Protein AF-A0A1J0AAZ4-F1 (afdb_monomer)

Foldseek 3Di:
DDVVVVVVVVVVVVVVVVVVVVVVVVVVVVVVVVVVVVVVVVVVPVVVVVVVVVVVVVVCVVCVQVCQQVLCVVVVQNQRHQFPQADQDDDPNATQGGPVGGNHDPDPHDPNGDHPPD

Solvent-accessible surface area (backbone atoms only — not comparable to full-atom values): 6699 Å² total; per-residue (Å²): 134,62,71,68,60,54,54,53,50,51,53,52,52,51,52,51,52,54,49,49,54,52,51,52,53,49,48,58,50,49,57,50,50,52,54,53,49,54,52,53,52,61,68,44,47,61,61,51,52,53,50,50,53,52,51,50,55,50,50,52,64,68,43,45,65,55,49,27,36,49,48,24,59,77,68,75,35,67,44,36,48,44,17,66,54,49,62,70,45,73,55,95,94,39,66,36,36,21,82,90,34,46,81,50,75,92,48,86,59,42,91,87,62,47,61,82,82,126

Secondary structure (DSSP, 8-state):
--HHHHHHHHHHHHHHHHHHHHHHHHHHHHHHHHHHHHHHHHHHHHHHHHHHHHHHHHHHHHHHHHHHHHHHHHTT-GGGTT-TTEEEEEETTEEEEESS-TT---SSS-TT---S--

pLDDT: mean 92.96, std 5.58, range [58.06, 98.06]

Radius of gyration: 35.06 Å; Cα contacts (8 Å, |Δi|>4): 88; chains: 1; bounding box: 77×20×90 Å

Organism: NCBI:txid1188229

Mean predicted aligned error: 9.03 Å

Structure (mmCIF, N/CA/C/O backbone):
data_AF-A0A1J0AAZ4-F1
#
_entry.id   AF-A0A1J0AAZ4-F1
#
loop_
_atom_site.group_PDB
_atom_site.id
_atom_site.type_symbol
_atom_site.label_atom_id
_atom_site.label_alt_id
_atom_site.label_comp_id
_atom_site.label_asym_id
_atom_site.label_entity_id
_atom_site.label_seq_id
_atom_site.pdbx_PDB_ins_code
_atom_site.Cartn_x
_atom_site.Cartn_y
_atom_site.Cartn_z
_atom_site.occupancy
_atom_site.B_iso_or_equiv
_atom_site.auth_seq_id
_atom_site.auth_comp_id
_atom_site.auth_asym_id
_atom_site.auth_atom_id
_atom_site.pdbx_PDB_model_num
ATOM 1 N N . MET A 1 1 ? -53.946 -3.825 51.465 1.00 66.62 1 MET A N 1
ATOM 2 C CA . MET A 1 1 ? -52.875 -4.417 50.632 1.00 66.62 1 MET A CA 1
ATOM 3 C C . MET A 1 1 ? -52.125 -5.415 51.500 1.00 66.62 1 MET A C 1
ATOM 5 O O . MET A 1 1 ? -51.734 -5.022 52.592 1.00 66.62 1 MET A O 1
ATOM 9 N N . ASN A 1 2 ? -52.050 -6.691 51.107 1.00 87.44 2 ASN A N 1
ATOM 10 C CA . ASN A 1 2 ? -51.458 -7.742 51.948 1.00 87.44 2 ASN A CA 1
ATOM 11 C C . ASN A 1 2 ? -49.917 -7.651 51.951 1.00 87.44 2 ASN A C 1
ATOM 13 O O . ASN A 1 2 ? -49.325 -7.057 51.049 1.00 87.44 2 ASN A O 1
ATOM 17 N N . ASP A 1 3 ? -49.271 -8.194 52.982 1.00 91.69 3 ASP A N 1
ATOM 18 C CA . ASP A 1 3 ? -47.814 -8.071 53.150 1.00 91.69 3 ASP A CA 1
ATOM 19 C C . ASP A 1 3 ? -47.018 -8.838 52.088 1.00 91.69 3 ASP A C 1
ATOM 21 O O . ASP A 1 3 ? -45.929 -8.411 51.709 1.00 91.69 3 ASP A O 1
ATOM 25 N N . TRP A 1 4 ? -47.609 -9.894 51.521 1.00 92.06 4 TRP A N 1
ATOM 26 C CA . TRP A 1 4 ? -47.037 -10.634 50.398 1.00 92.06 4 TRP A CA 1
ATOM 27 C C . TRP A 1 4 ? -46.797 -9.739 49.170 1.00 92.06 4 TRP A C 1
ATOM 29 O O . TRP A 1 4 ? -45.710 -9.757 48.597 1.00 92.06 4 TRP A O 1
ATOM 39 N N . TRP A 1 5 ? -47.757 -8.875 48.815 1.00 90.88 5 TRP A N 1
ATOM 40 C CA . TRP A 1 5 ? -47.596 -7.930 47.703 1.00 90.88 5 TRP A CA 1
ATOM 41 C C . TRP A 1 5 ? -46.473 -6.911 47.935 1.00 90.88 5 TRP A C 1
ATOM 43 O O . TRP A 1 5 ? -45.793 -6.531 46.985 1.00 90.88 5 TRP A O 1
ATOM 53 N N . LYS A 1 6 ? -46.253 -6.471 49.182 1.00 90.75 6 LYS A N 1
ATOM 54 C CA . LYS A 1 6 ? -45.174 -5.522 49.511 1.00 90.75 6 LYS A CA 1
ATOM 55 C C . LYS A 1 6 ? -43.797 -6.169 49.381 1.00 90.75 6 LYS A C 1
ATOM 57 O O . LYS A 1 6 ? -42.896 -5.551 48.826 1.00 90.75 6 LYS A O 1
ATOM 62 N N . GLN A 1 7 ? -43.650 -7.403 49.866 1.00 92.44 7 GLN A N 1
ATOM 63 C CA . GLN A 1 7 ? -42.399 -8.159 49.760 1.00 92.44 7 GLN A CA 1
ATOM 64 C C . GLN A 1 7 ? -42.047 -8.460 48.302 1.00 92.44 7 GLN A C 1
ATOM 66 O O . GLN A 1 7 ? -40.913 -8.242 47.887 1.00 92.44 7 GLN A O 1
ATOM 71 N N . PHE A 1 8 ? -43.031 -8.900 47.513 1.00 92.19 8 PHE A N 1
ATOM 72 C CA . PHE A 1 8 ? -42.831 -9.168 46.091 1.00 92.19 8 PHE A CA 1
ATOM 73 C C . PHE A 1 8 ? -42.424 -7.906 45.320 1.00 92.19 8 PHE A C 1
ATOM 75 O O . PHE A 1 8 ? -41.457 -7.934 44.567 1.00 92.19 8 PHE A O 1
ATOM 82 N N . ASN A 1 9 ? -43.114 -6.781 45.545 1.00 92.88 9 ASN A N 1
ATOM 83 C CA . ASN A 1 9 ? -42.773 -5.509 44.904 1.00 92.88 9 ASN A CA 1
ATOM 84 C C . ASN A 1 9 ? -41.355 -5.044 45.289 1.00 92.88 9 ASN A C 1
ATOM 86 O O . ASN A 1 9 ? -40.577 -4.688 44.411 1.00 92.88 9 ASN A O 1
ATOM 90 N N . GLY A 1 10 ? -40.983 -5.150 46.571 1.00 94.06 10 GLY A N 1
ATOM 91 C CA . GLY A 1 10 ? -39.633 -4.818 47.037 1.00 94.06 10 GLY A CA 1
ATOM 92 C C . GLY A 1 10 ? -38.536 -5.604 46.314 1.00 94.06 10 GLY A C 1
ATOM 93 O O . GLY A 1 10 ? -37.600 -4.999 45.800 1.00 94.06 10 GLY A O 1
ATOM 94 N N . LEU A 1 11 ? -38.698 -6.926 46.194 1.00 94.38 11 LEU A N 1
ATOM 95 C CA . LEU A 1 11 ? -37.752 -7.793 45.478 1.00 94.38 11 LEU A CA 1
ATOM 96 C C . LEU A 1 11 ? -37.631 -7.440 43.990 1.00 94.38 11 LEU A C 1
ATOM 98 O O . LEU A 1 11 ? -36.530 -7.427 43.439 1.00 94.38 11 LEU A O 1
ATOM 102 N N . VAL A 1 12 ? -38.756 -7.151 43.329 1.00 95.25 12 VAL A N 1
ATOM 103 C CA . VAL A 1 12 ? -38.763 -6.766 41.910 1.00 95.25 12 VAL A CA 1
ATOM 104 C C . VAL A 1 12 ? -38.034 -5.438 41.708 1.00 95.25 12 VAL A C 1
ATOM 106 O O . VAL A 1 12 ? -37.204 -5.336 40.810 1.00 95.25 12 VAL A O 1
ATOM 109 N N . VAL A 1 13 ? -38.303 -4.440 42.553 1.00 96.12 13 VAL A N 1
ATOM 110 C CA . VAL A 1 13 ? -37.643 -3.128 42.478 1.00 96.12 13 VAL A CA 1
ATOM 111 C C . VAL A 1 13 ? -36.140 -3.255 42.712 1.00 96.12 13 VAL A C 1
ATOM 113 O O . VAL A 1 13 ? -35.366 -2.712 41.932 1.00 96.12 13 VAL A O 1
ATOM 116 N N . GLU A 1 14 ? -35.719 -4.007 43.730 1.00 96.50 14 GLU A N 1
ATOM 117 C CA . GLU A 1 14 ? -34.300 -4.244 44.017 1.00 96.50 14 GLU A CA 1
ATOM 118 C C . GLU A 1 14 ? -33.586 -4.908 42.834 1.00 96.50 14 GLU A C 1
ATOM 120 O O . GLU A 1 14 ? -32.520 -4.460 42.417 1.00 96.50 14 GLU A O 1
ATOM 125 N N . THR A 1 15 ? -34.214 -5.921 42.233 1.00 96.19 15 THR A N 1
ATOM 126 C CA . THR A 1 15 ? -33.654 -6.621 41.069 1.00 96.19 15 THR A CA 1
ATOM 127 C C . THR A 1 15 ? -33.511 -5.691 39.861 1.00 96.19 15 THR A C 1
ATOM 129 O O . THR A 1 15 ? -32.501 -5.744 39.164 1.00 96.19 15 THR A O 1
ATOM 132 N N . ILE A 1 16 ? -34.499 -4.823 39.611 1.00 97.12 16 ILE A N 1
ATOM 133 C CA . ILE A 1 16 ? -34.455 -3.854 38.505 1.00 97.12 16 ILE A CA 1
ATOM 134 C C . ILE A 1 16 ? -33.339 -2.828 38.719 1.00 97.12 16 ILE A C 1
ATOM 136 O O . ILE A 1 16 ? -32.609 -2.538 37.778 1.00 97.12 16 ILE A O 1
ATOM 140 N N . LEU A 1 17 ? -33.186 -2.302 39.938 1.00 96.25 17 LEU A N 1
ATOM 141 C CA . LEU A 1 17 ? -32.132 -1.334 40.254 1.00 96.25 17 LEU A CA 1
ATOM 142 C C . LEU A 1 17 ? -30.736 -1.954 40.122 1.00 96.25 17 LEU A C 1
ATOM 144 O O . LEU A 1 17 ? -29.850 -1.337 39.540 1.00 96.25 17 LEU A O 1
ATOM 148 N N . ALA A 1 18 ? -30.558 -3.188 40.600 1.00 96.25 18 ALA A N 1
ATOM 149 C CA . ALA A 1 18 ? -29.299 -3.914 40.447 1.00 96.25 18 ALA A CA 1
ATOM 150 C C . ALA A 1 18 ? -28.960 -4.174 38.968 1.00 96.25 18 ALA A C 1
ATOM 152 O O . ALA A 1 18 ? -27.806 -4.061 38.556 1.00 96.25 18 ALA A O 1
ATOM 153 N N . TRP A 1 19 ? -29.968 -4.501 38.154 1.00 96.00 19 TRP A N 1
ATOM 154 C CA . TRP A 1 19 ? -29.788 -4.681 36.716 1.00 96.00 19 TRP A CA 1
ATOM 155 C C . TRP A 1 19 ? -29.448 -3.367 36.001 1.00 96.00 19 TRP A C 1
ATOM 157 O O . TRP A 1 19 ? -28.564 -3.361 35.148 1.00 96.00 19 TRP A O 1
ATOM 167 N N . ASP A 1 20 ? -30.099 -2.259 36.366 1.00 97.31 20 ASP A N 1
ATOM 168 C CA . ASP A 1 20 ? -29.801 -0.927 35.830 1.00 97.31 20 ASP A CA 1
ATOM 169 C C . ASP A 1 20 ? -28.348 -0.521 36.123 1.00 97.31 20 ASP A C 1
ATOM 171 O O . ASP A 1 20 ? -27.604 -0.202 35.195 1.00 97.31 20 ASP A O 1
ATOM 175 N N . GLU A 1 21 ? -27.898 -0.650 37.375 1.00 96.62 21 GLU A N 1
ATOM 176 C CA . GLU A 1 21 ? -26.512 -0.365 37.772 1.00 96.62 21 GLU A CA 1
ATOM 177 C C . GLU A 1 21 ? -25.507 -1.202 36.967 1.00 96.62 21 GLU A C 1
ATOM 179 O O . GLU A 1 21 ? -24.535 -0.675 36.418 1.00 96.62 21 GLU A O 1
ATOM 184 N N . GLN A 1 22 ? -25.764 -2.506 36.834 1.00 97.38 22 GLN A N 1
ATOM 185 C CA . GLN A 1 22 ? -24.902 -3.389 36.055 1.00 97.38 22 GLN A CA 1
ATOM 186 C C . GLN A 1 22 ? -24.893 -3.021 34.567 1.00 97.38 22 GLN A C 1
ATOM 188 O O . GLN A 1 22 ? -23.834 -3.040 33.936 1.00 97.38 22 GLN A O 1
ATOM 193 N N . SER A 1 23 ? -26.050 -2.663 34.007 1.00 96.81 23 SER A N 1
ATOM 194 C CA . SER A 1 23 ? -26.155 -2.246 32.610 1.00 96.81 23 SER A CA 1
ATOM 195 C C . SER A 1 23 ? -25.344 -0.976 32.341 1.00 96.81 23 SER A C 1
ATOM 197 O O . SER A 1 23 ? -24.589 -0.928 31.372 1.00 96.81 23 SER A O 1
ATOM 199 N N . GLN A 1 24 ? -25.402 0.004 33.248 1.00 97.00 24 GLN A N 1
ATOM 200 C CA . GLN A 1 24 ? -24.647 1.251 33.143 1.00 97.00 24 GLN A CA 1
ATOM 201 C C . GLN A 1 24 ? -23.141 1.008 33.266 1.00 97.00 24 GLN A C 1
ATOM 203 O O . GLN A 1 24 ? -22.359 1.599 32.519 1.00 97.00 24 GLN A O 1
ATOM 208 N N . ALA A 1 25 ? -22.725 0.106 34.159 1.00 96.94 25 ALA A N 1
ATOM 209 C CA . ALA A 1 25 ? -21.327 -0.289 34.292 1.00 96.94 25 ALA A CA 1
ATOM 210 C C . ALA A 1 25 ? -20.786 -0.933 33.004 1.00 96.94 25 ALA A C 1
ATOM 212 O O . ALA A 1 25 ? -19.677 -0.614 32.573 1.00 96.94 25 ALA A O 1
ATOM 213 N N . TRP A 1 26 ? -21.570 -1.801 32.356 1.00 97.75 26 TRP A N 1
ATOM 214 C CA . TRP A 1 26 ? -21.195 -2.385 31.066 1.00 97.75 26 TRP A CA 1
ATOM 215 C C . TRP A 1 26 ? -21.142 -1.351 29.950 1.00 97.75 26 TRP A C 1
ATOM 217 O O . TRP A 1 26 ? -20.182 -1.363 29.187 1.00 97.75 26 TRP A O 1
ATOM 227 N N . SER A 1 27 ? -22.107 -0.432 29.872 1.00 97.19 27 SER A N 1
ATOM 228 C CA . SER A 1 27 ? -22.066 0.659 28.892 1.00 97.19 27 SER A CA 1
ATOM 229 C C . SER A 1 27 ? -20.780 1.478 29.019 1.00 97.19 27 SER A C 1
ATOM 231 O O . SER A 1 27 ? -20.058 1.624 28.042 1.00 97.19 27 SER A O 1
ATOM 233 N N . GLN A 1 28 ? -20.413 1.895 30.236 1.00 97.50 28 GLN A N 1
ATOM 234 C CA . GLN A 1 28 ? -19.165 2.634 30.472 1.00 97.50 28 GLN A CA 1
ATOM 235 C C . GLN A 1 28 ? -17.908 1.826 30.121 1.00 97.50 28 GLN A C 1
ATOM 237 O O . GLN A 1 28 ? -16.879 2.392 29.748 1.00 97.50 28 GLN A O 1
ATOM 242 N N . GLN A 1 29 ? -17.954 0.504 30.293 1.00 98.06 29 GLN A N 1
ATOM 243 C CA . GLN A 1 29 ? -16.856 -0.375 29.907 1.00 98.06 29 GLN A CA 1
ATOM 244 C C . GLN A 1 29 ? -16.739 -0.493 28.385 1.00 98.06 29 GLN A C 1
ATOM 246 O O . GLN A 1 29 ? -15.626 -0.429 27.869 1.00 98.06 29 GLN A O 1
ATOM 251 N N . PHE A 1 30 ? -17.862 -0.625 27.677 1.00 97.62 30 PHE A N 1
ATOM 252 C CA . PHE A 1 30 ? -17.876 -0.658 26.218 1.00 97.62 30 PHE A CA 1
ATOM 253 C C . PHE A 1 30 ? -17.393 0.657 25.617 1.00 97.62 30 PHE A C 1
ATOM 255 O O . PHE A 1 30 ? -16.521 0.612 24.761 1.00 97.62 30 PHE A O 1
ATOM 262 N N . ASP A 1 31 ? -17.857 1.802 26.124 1.00 97.75 31 ASP A N 1
ATOM 263 C CA . ASP A 1 31 ? -17.409 3.122 25.653 1.00 97.75 31 ASP A CA 1
ATOM 264 C C . ASP A 1 31 ? -15.888 3.290 25.799 1.00 97.75 31 ASP A C 1
ATOM 266 O O . ASP A 1 31 ? -15.216 3.879 24.954 1.00 97.75 31 ASP A O 1
ATOM 270 N N . ARG A 1 32 ? -15.318 2.741 26.878 1.00 97.06 32 ARG A N 1
ATOM 271 C CA . ARG A 1 32 ? -13.870 2.754 27.095 1.00 97.06 32 ARG A CA 1
ATOM 272 C C . ARG A 1 32 ? -13.134 1.871 26.097 1.00 97.06 32 ARG A C 1
ATOM 274 O O . ARG A 1 32 ? -12.127 2.303 25.550 1.00 97.06 32 ARG A O 1
ATOM 281 N N . TRP A 1 33 ? -13.609 0.646 25.886 1.00 98.06 33 TRP A N 1
ATOM 282 C CA . TRP A 1 33 ? -12.999 -0.260 24.916 1.00 98.06 33 TRP A CA 1
ATOM 283 C C . TRP A 1 33 ? -13.096 0.271 23.492 1.00 98.06 33 TRP A C 1
ATOM 285 O O . TRP A 1 33 ? -12.145 0.106 22.741 1.00 98.06 33 TRP A O 1
ATOM 295 N N . ASP A 1 34 ? -14.198 0.929 23.140 1.00 97.81 34 ASP A N 1
ATOM 296 C CA . ASP A 1 34 ? -14.369 1.586 21.845 1.00 97.81 34 ASP A CA 1
ATOM 297 C C . ASP A 1 34 ? -13.285 2.654 21.638 1.00 97.81 34 ASP A C 1
ATOM 299 O O . ASP A 1 34 ? -12.522 2.592 20.678 1.00 97.81 34 ASP A O 1
ATOM 303 N N . ALA A 1 35 ? -13.095 3.537 22.625 1.00 97.00 35 ALA A N 1
ATOM 304 C CA . ALA A 1 35 ? -12.045 4.552 22.584 1.00 97.00 35 ALA A CA 1
ATOM 305 C C . ALA A 1 35 ? -10.617 3.962 22.538 1.00 97.00 35 ALA A C 1
ATOM 307 O O . ALA A 1 35 ? -9.755 4.481 21.828 1.00 97.00 35 ALA A O 1
ATOM 308 N N . GLU A 1 36 ? -10.350 2.885 23.286 1.00 97.88 36 GLU A N 1
ATOM 309 C CA . GLU A 1 36 ? -9.054 2.187 23.273 1.00 97.88 36 GLU A CA 1
ATOM 310 C C . GLU A 1 36 ? -8.776 1.513 21.918 1.00 97.88 36 GLU A C 1
ATOM 312 O O . GLU A 1 36 ? -7.647 1.556 21.416 1.00 97.88 36 GLU A O 1
ATOM 317 N N . LEU A 1 37 ? -9.798 0.897 21.314 1.00 96.81 37 LEU A N 1
ATOM 318 C CA . LEU A 1 37 ? -9.705 0.275 19.995 1.00 96.81 37 LEU A CA 1
ATOM 319 C C . LEU A 1 37 ? -9.469 1.325 18.912 1.00 96.81 37 LEU A C 1
ATOM 321 O O . LEU A 1 37 ? -8.547 1.153 18.116 1.00 96.81 37 LEU A O 1
ATOM 325 N N . ASP A 1 38 ? -10.227 2.420 18.919 1.00 97.19 38 ASP A N 1
ATOM 326 C CA . ASP A 1 38 ? -10.053 3.529 17.977 1.00 97.19 38 ASP A CA 1
ATOM 327 C C . ASP A 1 38 ? -8.642 4.113 18.054 1.00 97.19 38 ASP A C 1
ATOM 329 O O . ASP A 1 38 ? -7.978 4.286 17.029 1.00 97.19 38 ASP A O 1
ATOM 333 N N . GLN A 1 39 ? -8.136 4.353 19.267 1.00 96.62 39 GLN A N 1
ATOM 334 C CA . GLN A 1 39 ? -6.768 4.828 19.453 1.00 96.62 39 GLN A CA 1
ATOM 335 C C . GLN A 1 39 ? -5.746 3.830 18.889 1.00 96.62 39 GLN A C 1
ATOM 337 O O . GLN A 1 39 ? -4.838 4.223 18.157 1.00 96.62 39 GLN A O 1
ATOM 342 N N . THR A 1 40 ? -5.902 2.540 19.193 1.00 96.00 40 THR A N 1
ATOM 343 C CA . THR A 1 40 ? -4.988 1.493 18.712 1.00 96.00 40 THR A CA 1
ATOM 344 C C . THR A 1 40 ? -4.990 1.406 17.184 1.00 96.00 40 THR A C 1
ATOM 346 O O . THR A 1 40 ? -3.939 1.243 16.567 1.00 96.00 40 THR A O 1
ATOM 349 N N . LEU A 1 41 ? -6.160 1.524 16.552 1.00 95.75 41 LEU A N 1
ATOM 350 C CA . LEU A 1 41 ? -6.285 1.503 15.096 1.00 95.75 41 LEU A CA 1
ATOM 351 C C . LEU A 1 41 ? -5.603 2.714 1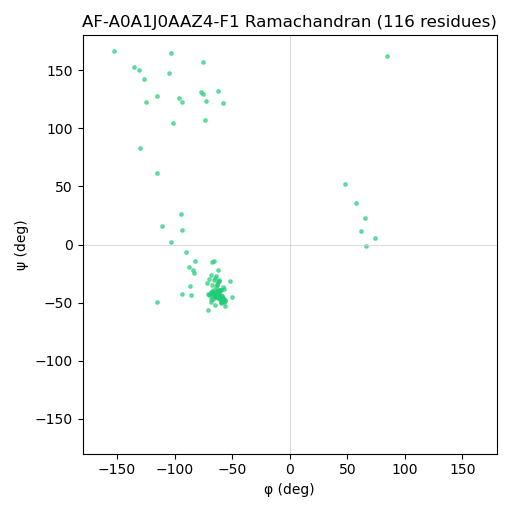4.450 1.00 95.75 41 LEU A C 1
ATOM 353 O O . LEU A 1 41 ? -4.873 2.539 13.475 1.00 95.75 41 LEU A O 1
ATOM 357 N N . LEU A 1 42 ? -5.774 3.911 15.019 1.00 95.19 42 LEU A N 1
ATOM 358 C CA . LEU A 1 42 ? -5.103 5.130 14.551 1.00 95.19 42 LEU A CA 1
ATOM 359 C C . LEU A 1 42 ? -3.577 5.030 14.671 1.00 95.19 42 LEU A C 1
ATOM 361 O O . LEU A 1 42 ? -2.851 5.440 13.767 1.00 95.19 42 LEU A O 1
ATOM 365 N N . GLU A 1 43 ? -3.074 4.449 15.761 1.00 95.88 43 GLU A N 1
ATOM 366 C CA . GLU A 1 43 ? -1.636 4.228 15.955 1.00 95.88 43 GLU A CA 1
ATOM 367 C C . GLU A 1 43 ? -1.044 3.246 14.929 1.00 95.88 43 GLU A C 1
ATOM 369 O O . GLU A 1 43 ? 0.130 3.358 14.568 1.00 95.88 43 GLU A O 1
ATOM 374 N N . LEU A 1 44 ? -1.848 2.304 14.426 1.00 96.12 44 LEU A N 1
ATOM 375 C CA . LEU A 1 44 ? -1.430 1.317 13.427 1.00 96.12 44 LEU A CA 1
ATOM 376 C C . LEU A 1 44 ? -1.571 1.796 11.977 1.00 96.12 44 LEU A C 1
ATOM 378 O O . LEU A 1 44 ? -0.923 1.223 11.099 1.00 96.12 44 LEU A O 1
ATOM 382 N N . GLU A 1 45 ? -2.373 2.828 11.711 1.00 95.81 45 GLU A N 1
ATOM 383 C CA . GLU A 1 45 ? -2.661 3.305 10.353 1.00 95.81 45 GLU A CA 1
ATOM 384 C C . GLU A 1 45 ? -1.383 3.672 9.586 1.00 95.81 45 GLU A C 1
ATOM 386 O O . GLU A 1 45 ? -1.130 3.145 8.499 1.00 95.81 45 GLU A O 1
ATOM 391 N N . VAL A 1 46 ? -0.542 4.530 10.171 1.00 95.31 46 VAL A N 1
ATOM 392 C CA . VAL A 1 46 ? 0.686 5.012 9.519 1.00 95.31 46 VAL A CA 1
ATOM 393 C C . VAL A 1 46 ? 1.698 3.878 9.290 1.00 95.31 46 VAL A C 1
ATOM 395 O O . VAL A 1 46 ? 2.107 3.694 8.142 1.00 95.31 46 VAL A O 1
ATOM 398 N N . PRO A 1 47 ? 2.071 3.058 10.297 1.00 95.88 47 PRO A N 1
ATOM 399 C CA . PRO A 1 47 ? 3.002 1.946 10.088 1.00 95.88 47 PRO A CA 1
ATOM 400 C C . PRO A 1 47 ? 2.549 0.948 9.016 1.00 95.88 47 PRO A C 1
ATOM 402 O O . PRO A 1 47 ? 3.369 0.439 8.244 1.00 95.88 47 PRO A O 1
ATOM 405 N N . LEU A 1 48 ? 1.247 0.650 8.955 1.00 96.00 48 LEU A N 1
ATOM 406 C CA . LEU A 1 48 ? 0.701 -0.258 7.948 1.00 96.00 48 LEU A CA 1
ATOM 407 C C . LEU A 1 48 ? 0.757 0.360 6.550 1.00 96.00 48 LEU A C 1
ATOM 409 O O . LEU A 1 48 ? 1.153 -0.328 5.607 1.00 96.00 48 LEU A O 1
ATOM 413 N N . ALA A 1 49 ? 0.422 1.644 6.416 1.00 95.69 49 ALA A N 1
ATOM 414 C CA . ALA A 1 49 ? 0.521 2.361 5.149 1.00 95.69 49 ALA A CA 1
ATOM 415 C C . ALA A 1 49 ? 1.970 2.424 4.636 1.00 95.69 49 ALA A C 1
ATOM 417 O O . ALA A 1 49 ? 2.225 2.145 3.464 1.00 9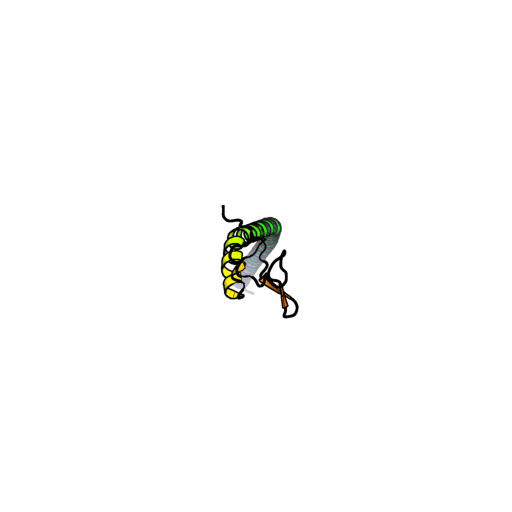5.69 49 ALA A O 1
ATOM 418 N N . GLU A 1 50 ? 2.934 2.717 5.511 1.00 96.06 50 GLU A N 1
ATOM 419 C CA . GLU A 1 50 ? 4.361 2.729 5.165 1.00 96.06 50 GLU A CA 1
ATOM 420 C C . GLU A 1 50 ? 4.856 1.348 4.724 1.00 96.06 50 GLU A C 1
ATOM 422 O O . GLU A 1 50 ? 5.547 1.217 3.711 1.00 96.06 50 GLU A O 1
ATOM 427 N N . THR A 1 51 ? 4.459 0.300 5.451 1.00 96.19 51 THR A N 1
ATOM 428 C CA . THR A 1 51 ? 4.807 -1.082 5.101 1.00 96.19 51 THR A CA 1
ATOM 429 C C . THR A 1 51 ? 4.223 -1.464 3.742 1.00 96.19 51 THR A C 1
ATOM 431 O O . THR A 1 51 ? 4.922 -2.052 2.917 1.00 96.19 51 THR A O 1
ATOM 434 N N . ALA A 1 52 ? 2.964 -1.106 3.479 1.00 96.12 52 ALA A N 1
ATOM 435 C CA . ALA A 1 52 ? 2.314 -1.360 2.198 1.00 96.12 52 ALA A CA 1
ATOM 436 C C . ALA A 1 52 ? 3.040 -0.653 1.042 1.00 96.12 52 ALA A C 1
ATOM 438 O O . ALA A 1 52 ? 3.345 -1.296 0.038 1.00 96.12 52 ALA A O 1
ATOM 439 N N . ALA A 1 53 ? 3.397 0.625 1.211 1.00 96.12 53 ALA A N 1
ATOM 440 C CA . ALA A 1 53 ? 4.139 1.389 0.210 1.00 96.12 53 ALA A CA 1
ATOM 441 C C . ALA A 1 53 ? 5.523 0.779 -0.081 1.00 96.12 53 ALA A C 1
ATOM 443 O O . ALA A 1 53 ? 5.944 0.686 -1.236 1.00 96.12 53 ALA A O 1
ATOM 444 N N . TRP A 1 54 ? 6.227 0.313 0.955 1.00 96.38 54 TRP A N 1
ATOM 445 C CA . TRP A 1 54 ? 7.503 -0.383 0.786 1.00 96.38 54 TRP A CA 1
ATOM 446 C C . TRP A 1 54 ? 7.355 -1.707 0.017 1.00 96.38 54 TRP A C 1
ATOM 448 O O . TRP A 1 54 ? 8.149 -1.986 -0.890 1.00 96.38 54 TRP A O 1
ATOM 458 N N . VAL A 1 55 ? 6.340 -2.515 0.350 1.00 96.88 55 VAL A N 1
ATOM 459 C CA . VAL A 1 55 ? 6.055 -3.774 -0.359 1.00 96.88 55 VAL A CA 1
ATOM 460 C C . VAL A 1 55 ? 5.749 -3.499 -1.828 1.00 96.88 55 VAL A C 1
ATOM 462 O O . VAL A 1 55 ? 6.321 -4.156 -2.696 1.00 96.88 55 VAL A O 1
ATOM 465 N N . GLU A 1 56 ? 4.896 -2.518 -2.118 1.00 95.25 56 GLU A N 1
ATOM 466 C CA . GLU A 1 56 ? 4.535 -2.138 -3.484 1.00 95.25 56 GLU A CA 1
ATOM 467 C C . GLU A 1 56 ? 5.765 -1.717 -4.297 1.00 95.25 56 GLU A C 1
ATOM 469 O O . GLU A 1 56 ? 6.011 -2.269 -5.371 1.00 95.25 56 GLU A O 1
ATOM 474 N N . GLY A 1 57 ? 6.600 -0.820 -3.759 1.00 93.69 57 GLY A N 1
ATOM 475 C CA . GLY A 1 57 ? 7.830 -0.392 -4.429 1.00 93.69 57 GLY A CA 1
ATOM 476 C C . GLY A 1 57 ? 8.799 -1.550 -4.692 1.00 93.69 57 GLY A C 1
ATOM 477 O O . GLY A 1 57 ? 9.398 -1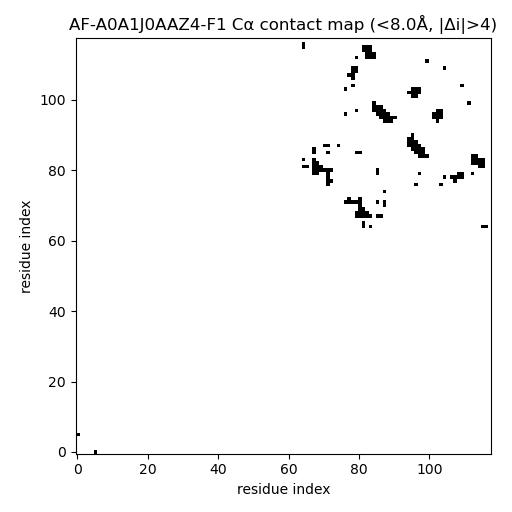.637 -5.766 1.00 93.69 57 GLY A O 1
ATOM 478 N N . THR A 1 58 ? 8.910 -2.484 -3.745 1.00 93.56 58 THR A N 1
ATOM 479 C CA . THR A 1 58 ? 9.756 -3.677 -3.887 1.00 93.56 58 THR A CA 1
ATOM 480 C C . THR A 1 58 ? 9.215 -4.625 -4.957 1.00 93.56 58 THR A C 1
ATOM 482 O O . THR A 1 58 ? 9.979 -5.115 -5.787 1.00 93.56 58 THR A O 1
ATOM 485 N N . LEU A 1 59 ? 7.902 -4.869 -4.980 1.00 93.81 59 LEU A N 1
ATOM 486 C CA . LEU A 1 59 ? 7.265 -5.698 -6.004 1.00 93.81 59 LEU A CA 1
ATOM 487 C C . LEU A 1 59 ? 7.440 -5.096 -7.400 1.00 93.81 59 LEU A C 1
ATOM 489 O O . LEU A 1 59 ? 7.801 -5.825 -8.320 1.00 93.81 59 LEU A O 1
ATOM 493 N N . ILE A 1 60 ? 7.245 -3.783 -7.556 1.00 89.19 60 ILE A N 1
ATOM 494 C CA . ILE A 1 60 ? 7.467 -3.087 -8.832 1.00 89.19 60 ILE A CA 1
ATOM 495 C C . ILE A 1 60 ? 8.908 -3.294 -9.306 1.00 89.19 60 ILE A C 1
ATOM 497 O O . ILE A 1 60 ? 9.117 -3.724 -10.440 1.00 89.19 60 ILE A O 1
ATOM 501 N N . ALA A 1 61 ? 9.896 -3.066 -8.438 1.00 87.06 61 ALA A N 1
ATOM 502 C CA . ALA A 1 61 ? 11.306 -3.245 -8.783 1.00 87.06 61 ALA A CA 1
ATOM 503 C C . ALA A 1 61 ? 11.644 -4.694 -9.183 1.00 87.06 61 ALA A C 1
ATOM 505 O O . ALA A 1 61 ? 12.395 -4.913 -10.131 1.00 87.06 61 ALA A O 1
ATOM 506 N N . LEU A 1 62 ? 11.071 -5.690 -8.498 1.00 88.25 62 LEU A N 1
ATOM 507 C CA . LEU A 1 62 ? 11.292 -7.106 -8.812 1.00 88.25 62 LEU A CA 1
ATOM 508 C C . LEU A 1 62 ? 10.605 -7.548 -10.109 1.00 88.25 62 LEU A C 1
ATOM 510 O O . LEU A 1 62 ? 11.117 -8.423 -10.806 1.00 88.25 62 LEU A O 1
ATOM 514 N N . MET A 1 63 ? 9.448 -6.970 -10.436 1.00 89.62 63 MET A N 1
ATOM 515 C CA . MET A 1 63 ? 8.706 -7.307 -11.652 1.00 89.62 63 MET A CA 1
ATOM 516 C C . MET A 1 63 ? 9.216 -6.563 -12.886 1.00 89.62 63 MET A C 1
ATOM 518 O O . MET A 1 63 ? 9.058 -7.071 -13.993 1.00 89.62 63 MET A O 1
ATOM 522 N N . GLN A 1 64 ? 9.856 -5.402 -12.721 1.00 86.75 64 GLN A N 1
ATOM 523 C CA . GLN A 1 64 ? 10.291 -4.555 -13.833 1.00 86.75 64 GLN A CA 1
ATOM 524 C C . GLN A 1 64 ? 11.084 -5.312 -14.921 1.00 86.75 64 GLN A C 1
ATOM 526 O O . GLN A 1 64 ? 10.743 -5.153 -16.095 1.00 86.75 64 GLN A O 1
ATOM 531 N N . PRO A 1 65 ? 12.064 -6.186 -14.603 1.00 87.62 65 PRO A N 1
ATOM 532 C CA . PRO A 1 65 ? 12.795 -6.925 -15.634 1.00 87.62 65 PRO A CA 1
ATOM 533 C C . PRO A 1 65 ? 11.900 -7.875 -16.445 1.00 87.62 65 PRO A C 1
ATOM 535 O O . PRO A 1 65 ? 12.101 -8.059 -17.648 1.00 87.62 65 PRO A O 1
ATOM 538 N N . LEU A 1 66 ? 10.884 -8.464 -15.803 1.00 88.44 66 LEU A N 1
ATOM 539 C CA . LEU A 1 66 ? 9.902 -9.322 -16.465 1.00 88.44 66 LEU A CA 1
ATOM 540 C C . LEU A 1 66 ? 9.023 -8.501 -17.412 1.00 88.44 66 LEU A C 1
ATOM 542 O O . LEU A 1 66 ? 8.895 -8.855 -18.583 1.00 88.44 66 LEU A O 1
ATOM 546 N N . THR A 1 67 ? 8.475 -7.385 -16.929 1.00 88.81 67 THR A N 1
ATOM 547 C CA . THR A 1 67 ? 7.647 -6.462 -17.717 1.00 88.81 67 THR A CA 1
ATOM 548 C C . THR A 1 67 ? 8.414 -5.935 -18.931 1.00 88.81 67 THR A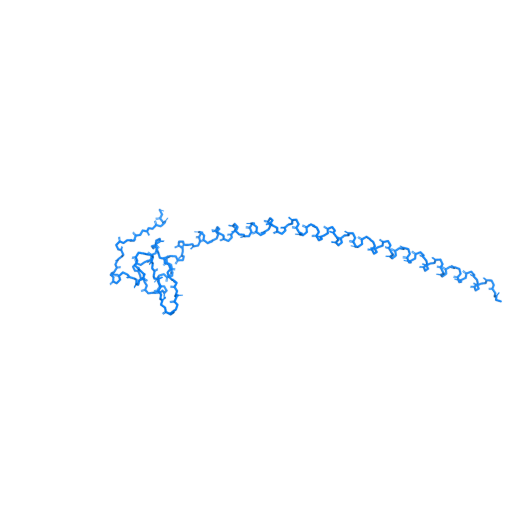 C 1
ATOM 550 O O . THR A 1 67 ? 7.936 -6.034 -20.054 1.00 88.81 67 THR A O 1
ATOM 553 N N . GLN A 1 68 ? 9.663 -5.498 -18.751 1.00 89.62 68 GLN A N 1
ATOM 554 C CA . GLN A 1 68 ? 10.526 -5.022 -19.842 1.00 89.62 68 GLN A CA 1
ATOM 555 C C . GLN A 1 68 ? 10.942 -6.115 -20.835 1.00 89.62 68 GLN A C 1
ATOM 557 O O . GLN A 1 68 ? 11.426 -5.811 -21.923 1.00 89.62 68 GLN A O 1
ATOM 562 N N . THR A 1 69 ? 10.764 -7.389 -20.491 1.00 90.50 69 THR A N 1
ATOM 563 C CA . THR A 1 69 ? 11.026 -8.509 -21.402 1.00 90.50 69 THR A CA 1
ATOM 564 C C . THR A 1 69 ? 9.764 -8.927 -22.154 1.00 90.50 69 THR A C 1
ATOM 566 O O . THR A 1 69 ? 9.822 -9.184 -23.355 1.00 90.50 69 THR A O 1
ATOM 569 N N . LEU A 1 70 ? 8.619 -8.990 -21.472 1.00 92.44 70 LEU A N 1
ATOM 570 C CA . LEU A 1 70 ? 7.375 -9.499 -22.050 1.00 92.44 70 LEU A CA 1
ATOM 571 C C . LEU A 1 70 ? 6.584 -8.431 -22.806 1.00 92.44 70 LEU A C 1
ATOM 573 O O . LEU A 1 70 ? 6.117 -8.695 -23.913 1.00 92.44 70 LEU A O 1
ATOM 577 N N . ASP A 1 71 ? 6.457 -7.228 -22.256 1.00 93.75 71 ASP A N 1
ATOM 578 C CA . ASP A 1 71 ? 5.622 -6.179 -22.843 1.00 93.75 71 ASP A CA 1
ATOM 579 C C . ASP A 1 71 ? 6.062 -5.766 -24.254 1.00 93.75 71 ASP A C 1
ATOM 581 O O . ASP A 1 71 ? 5.186 -5.605 -25.106 1.00 93.75 71 ASP A O 1
ATOM 585 N N . PRO A 1 72 ? 7.368 -5.656 -24.582 1.00 93.62 72 PRO A N 1
ATOM 586 C CA . PRO A 1 72 ? 7.774 -5.348 -25.950 1.00 93.62 72 PRO A CA 1
ATOM 587 C C . PRO A 1 72 ? 7.336 -6.417 -26.955 1.00 93.62 72 PRO A C 1
ATOM 589 O O . PRO A 1 72 ? 7.049 -6.086 -28.101 1.00 93.62 72 PRO A O 1
ATOM 592 N N . LEU A 1 73 ? 7.248 -7.691 -26.548 1.00 91.81 73 LEU A N 1
ATOM 593 C CA . LEU A 1 73 ? 6.735 -8.756 -27.416 1.00 91.81 73 LEU A CA 1
ATOM 594 C C . LEU A 1 73 ? 5.240 -8.574 -27.685 1.00 91.81 73 LEU A C 1
ATOM 596 O O . LEU A 1 73 ? 4.795 -8.760 -28.814 1.00 91.81 73 LEU A O 1
ATOM 600 N N . VAL A 1 74 ? 4.479 -8.192 -26.658 1.00 92.44 74 VAL A N 1
ATOM 601 C CA . VAL A 1 74 ? 3.035 -7.934 -26.764 1.00 92.44 74 VAL A CA 1
ATOM 602 C C . VAL A 1 74 ? 2.752 -6.692 -27.615 1.00 92.44 74 VAL A C 1
ATOM 604 O O . VAL A 1 74 ? 1.773 -6.673 -28.355 1.00 92.44 74 VAL A O 1
ATOM 607 N N . MET A 1 75 ? 3.620 -5.681 -27.543 1.00 91.06 75 MET A N 1
ATOM 608 C CA . MET A 1 75 ? 3.471 -4.392 -28.232 1.00 91.06 75 MET A CA 1
ATOM 609 C C . MET A 1 75 ? 4.176 -4.323 -29.599 1.00 91.06 75 MET A C 1
ATOM 611 O O . MET A 1 75 ? 4.334 -3.234 -30.151 1.00 91.06 75 MET A O 1
ATOM 615 N N . GLU A 1 76 ? 4.620 -5.460 -30.141 1.00 92.00 76 GLU A N 1
ATOM 616 C CA . GLU A 1 76 ? 5.308 -5.549 -31.441 1.00 92.00 76 GLU A CA 1
ATOM 617 C C . GLU A 1 76 ? 6.588 -4.686 -31.531 1.00 92.00 76 GLU A C 1
ATOM 619 O O . GLU A 1 76 ? 6.937 -4.150 -32.581 1.00 92.00 76 GLU A O 1
ATOM 624 N N . GLN A 1 77 ? 7.332 -4.579 -30.425 1.00 93.50 77 GLN A N 1
ATOM 625 C CA . GLN A 1 77 ? 8.618 -3.876 -30.313 1.00 93.50 77 GLN A CA 1
ATOM 626 C C . GLN A 1 77 ? 9.770 -4.855 -29.999 1.00 93.50 77 GLN A C 1
ATOM 628 O O . GLN A 1 77 ? 10.425 -4.734 -28.959 1.00 93.50 77 GLN A O 1
ATOM 633 N N . PRO A 1 78 ? 10.068 -5.842 -30.871 1.00 93.62 78 PRO A N 1
ATOM 634 C CA . PRO A 1 78 ? 11.024 -6.914 -30.569 1.00 93.62 78 PRO A CA 1
ATOM 635 C C . PRO A 1 78 ? 12.451 -6.411 -30.299 1.00 93.62 78 PRO A C 1
ATOM 637 O O . PRO A 1 78 ? 13.162 -6.993 -29.484 1.00 93.62 78 PRO A O 1
ATOM 640 N N . ALA A 1 79 ? 12.856 -5.295 -30.914 1.00 94.12 79 ALA A N 1
ATOM 641 C CA . ALA A 1 79 ? 14.163 -4.676 -30.683 1.00 94.12 79 ALA A CA 1
ATOM 642 C C . ALA A 1 79 ? 14.338 -4.122 -29.252 1.00 94.12 79 ALA A C 1
ATOM 644 O O . ALA A 1 79 ? 15.458 -3.812 -28.846 1.00 94.12 79 ALA A O 1
ATOM 645 N N . CYS A 1 80 ? 13.247 -3.988 -28.488 1.00 94.00 80 CYS A N 1
ATOM 646 C CA . CYS A 1 80 ? 13.247 -3.474 -27.120 1.00 94.00 80 CYS A CA 1
ATOM 647 C C . CYS A 1 80 ? 13.104 -4.566 -26.048 1.00 94.00 80 CYS A C 1
ATOM 649 O O . CYS A 1 80 ? 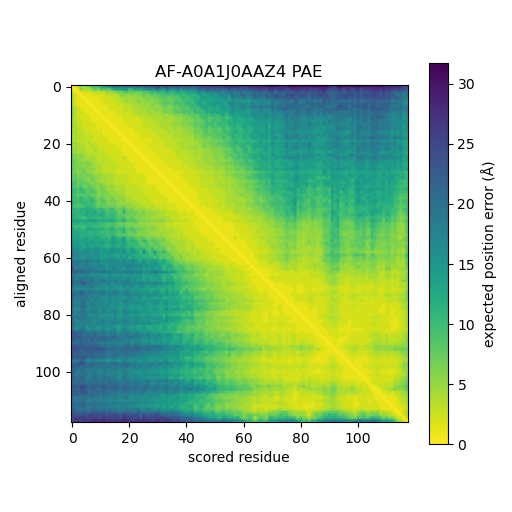13.072 -4.235 -24.865 1.00 94.00 80 CYS A O 1
ATOM 651 N N . VAL A 1 81 ? 13.035 -5.848 -26.423 1.00 93.56 81 VAL A N 1
ATOM 652 C CA . VAL A 1 81 ? 12.926 -6.965 -25.470 1.00 93.56 81 VAL A CA 1
ATOM 653 C C . VAL A 1 81 ? 14.110 -6.962 -24.506 1.00 93.56 81 VAL A C 1
ATOM 655 O O . VAL A 1 81 ? 15.267 -7.015 -24.925 1.00 93.56 81 VAL A O 1
ATOM 658 N N . GLY A 1 82 ? 13.815 -6.876 -23.208 1.00 92.44 82 GLY A N 1
ATOM 659 C CA . GLY A 1 82 ? 14.812 -6.861 -22.137 1.00 92.44 82 GLY A CA 1
ATOM 660 C C . GLY A 1 82 ? 15.578 -5.541 -22.003 1.00 92.44 82 GLY A C 1
ATOM 661 O O . GLY A 1 82 ? 16.504 -5.469 -21.199 1.00 92.44 82 GLY A O 1
ATOM 662 N N . CYS A 1 83 ? 15.210 -4.507 -22.769 1.00 93.38 83 CYS A N 1
ATOM 663 C CA . CYS A 1 83 ? 15.863 -3.206 -22.705 1.00 93.38 83 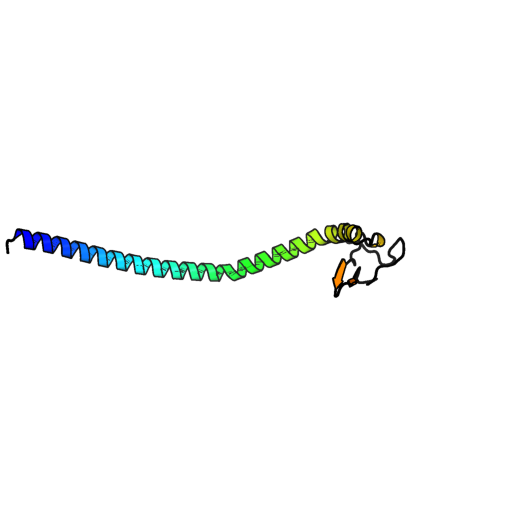CYS A CA 1
ATOM 664 C C . CYS A 1 83 ? 15.427 -2.438 -21.453 1.00 93.38 83 CYS A C 1
ATOM 666 O O . CYS A 1 83 ? 14.235 -2.212 -21.234 1.00 93.38 83 CYS A O 1
ATOM 668 N N . GLN A 1 84 ? 16.395 -1.937 -20.688 1.00 92.12 84 GLN A N 1
ATOM 669 C CA . GLN A 1 84 ? 16.148 -1.148 -19.488 1.00 92.12 84 GLN A CA 1
ATOM 670 C C . GLN A 1 84 ? 15.414 0.171 -19.735 1.00 92.12 84 GLN A C 1
ATOM 672 O O . GLN A 1 84 ? 14.807 0.724 -18.819 1.00 92.12 84 GLN A O 1
ATOM 677 N N . HIS A 1 85 ? 15.466 0.683 -20.965 1.00 93.19 85 HIS A N 1
ATOM 678 C CA . HIS A 1 85 ? 14.830 1.942 -21.338 1.00 93.19 85 HIS A CA 1
ATOM 679 C C . HIS A 1 85 ? 13.388 1.776 -21.828 1.00 93.19 85 HIS A C 1
ATOM 681 O O . HIS A 1 85 ? 12.733 2.788 -22.093 1.00 93.19 85 HIS A O 1
ATOM 687 N N . TYR A 1 86 ? 12.900 0.539 -21.988 1.00 93.69 86 TYR A N 1
ATOM 688 C CA . TYR A 1 86 ? 11.536 0.283 -22.446 1.00 93.69 86 TYR A CA 1
ATOM 689 C C . TYR A 1 86 ? 10.503 0.838 -21.455 1.00 93.69 86 TYR A C 1
ATOM 691 O O . TYR A 1 86 ? 10.608 0.617 -20.248 1.00 93.69 86 TYR A O 1
ATOM 699 N N . HIS A 1 87 ? 9.515 1.554 -21.997 1.00 92.81 87 HIS A N 1
ATOM 700 C CA . HIS A 1 87 ? 8.441 2.236 -21.269 1.00 92.81 87 HIS A CA 1
ATOM 701 C C . HIS A 1 87 ? 7.065 1.645 -21.595 1.00 92.81 87 HIS A C 1
ATOM 703 O O . HIS A 1 87 ? 6.311 1.311 -20.688 1.00 92.81 87 HIS A O 1
ATOM 709 N N . GLY A 1 88 ? 6.743 1.479 -22.883 1.00 91.38 88 GLY A N 1
ATOM 710 C CA . GLY A 1 88 ? 5.589 0.696 -23.337 1.00 91.38 88 GLY A CA 1
ATOM 711 C C . GLY A 1 88 ? 4.199 1.228 -22.970 1.00 91.38 88 GLY A C 1
ATOM 712 O O . GLY A 1 88 ? 3.256 0.441 -22.932 1.00 91.38 88 GLY A O 1
ATOM 713 N N . GLN A 1 89 ? 4.036 2.528 -22.697 1.00 92.00 89 GLN A N 1
ATOM 714 C CA . GLN A 1 89 ? 2.740 3.101 -22.300 1.00 92.00 89 GLN A CA 1
ATOM 715 C C . GLN A 1 89 ? 2.068 3.896 -23.420 1.00 92.00 89 GLN A C 1
ATOM 717 O O . GLN A 1 89 ? 2.730 4.559 -24.219 1.00 92.00 89 GLN A O 1
ATOM 722 N N . VAL A 1 90 ? 0.733 3.868 -23.446 1.00 92.25 90 VAL A N 1
ATOM 723 C CA . VAL A 1 90 ? -0.091 4.613 -24.406 1.00 92.25 90 VAL A CA 1
ATOM 724 C C . VAL A 1 90 ? -0.561 5.929 -23.792 1.00 92.25 90 VAL A C 1
ATOM 726 O O . VAL A 1 90 ? -1.195 5.944 -22.740 1.00 92.25 90 VAL A O 1
ATOM 729 N N . TYR A 1 91 ? -0.300 7.029 -24.491 1.00 92.62 91 TYR A N 1
ATOM 730 C CA . TYR A 1 91 ? -0.763 8.370 -24.153 1.00 92.62 91 TYR A CA 1
ATOM 731 C C . TYR A 1 91 ? -1.524 8.938 -25.349 1.00 92.62 91 TYR A C 1
ATOM 733 O O . TYR A 1 91 ? -0.964 9.035 -26.437 1.00 92.62 91 TYR A O 1
ATOM 741 N N . ASN A 1 92 ? -2.788 9.336 -25.159 1.00 94.38 92 ASN A N 1
ATOM 742 C CA . ASN A 1 92 ? -3.640 9.885 -26.228 1.00 94.38 92 ASN A CA 1
ATOM 743 C C . ASN A 1 92 ? -3.608 9.038 -27.518 1.00 94.38 92 ASN A C 1
ATOM 745 O O . ASN A 1 92 ? -3.313 9.553 -28.595 1.00 94.38 92 ASN A O 1
ATOM 749 N N . ASP A 1 93 ? -3.856 7.732 -27.385 1.00 92.50 93 ASP A N 1
ATOM 750 C CA . ASP A 1 93 ? -3.841 6.747 -28.480 1.00 92.50 93 ASP A CA 1
ATOM 751 C C . ASP A 1 93 ? -2.489 6.572 -29.203 1.00 92.50 93 ASP A C 1
ATOM 753 O O . ASP A 1 93 ? -2.416 5.911 -30.239 1.00 92.50 93 ASP A O 1
ATOM 757 N N . GLN A 1 94 ? -1.395 7.114 -28.659 1.00 91.38 94 GLN A N 1
ATOM 758 C CA . GLN A 1 94 ? -0.037 6.904 -29.162 1.00 91.38 94 GLN A CA 1
ATOM 759 C C . GLN A 1 94 ? 0.816 6.154 -28.144 1.00 91.38 94 GLN A C 1
ATOM 761 O O . GLN A 1 94 ? 0.923 6.557 -26.986 1.00 91.38 94 GLN A O 1
ATOM 766 N N . ILE A 1 95 ? 1.450 5.065 -28.579 1.00 91.62 95 ILE A N 1
ATOM 767 C CA . ILE A 1 95 ? 2.413 4.343 -27.749 1.00 91.62 95 ILE A CA 1
ATOM 768 C C . ILE A 1 95 ? 3.745 5.091 -27.699 1.00 91.62 95 ILE A C 1
ATOM 770 O O . ILE A 1 95 ? 4.306 5.466 -28.728 1.00 91.62 95 ILE A O 1
ATOM 774 N N . PHE A 1 96 ? 4.259 5.260 -26.486 1.00 95.00 96 PHE A N 1
ATOM 775 C CA . PHE A 1 96 ? 5.619 5.695 -26.220 1.00 95.00 96 PHE A CA 1
ATOM 776 C C . PHE A 1 96 ? 6.460 4.480 -25.838 1.00 95.00 96 PHE A C 1
ATOM 778 O O . PHE A 1 96 ? 6.340 3.939 -24.737 1.00 95.00 96 PHE A O 1
ATOM 785 N N . VAL A 1 97 ? 7.289 4.035 -26.781 1.00 94.44 97 VAL A N 1
ATOM 786 C CA . VAL A 1 97 ? 7.991 2.748 -26.713 1.00 94.44 97 VAL A CA 1
ATOM 787 C C . VAL A 1 97 ? 9.087 2.765 -25.655 1.00 94.44 97 VAL A C 1
ATOM 789 O O . VAL A 1 97 ? 9.076 1.932 -24.753 1.00 94.44 97 VAL A O 1
ATOM 792 N N . CYS A 1 98 ? 10.032 3.702 -25.729 1.00 93.94 98 CYS A N 1
ATO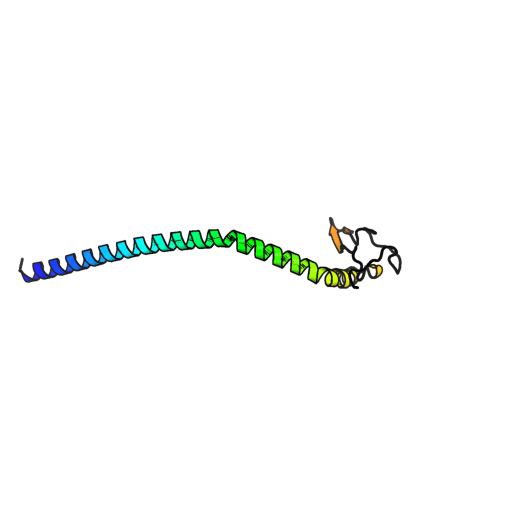M 793 C CA . CYS A 1 98 ? 11.130 3.806 -24.770 1.00 93.94 98 CYS A CA 1
ATOM 794 C C . CYS A 1 98 ? 11.639 5.249 -24.646 1.00 93.94 98 CYS A C 1
ATOM 796 O O . CYS A 1 98 ? 11.324 6.104 -25.475 1.00 93.94 98 CYS A O 1
ATOM 798 N N . ALA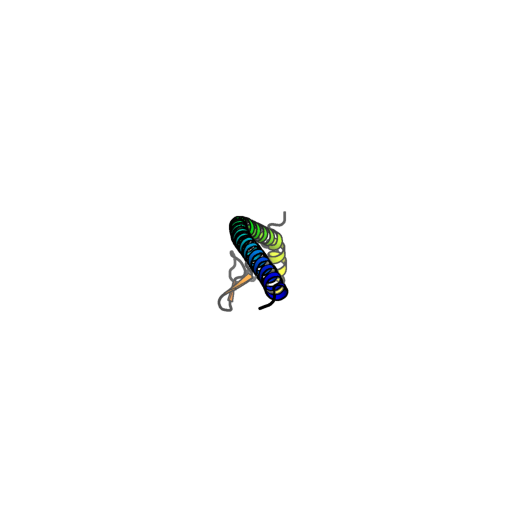 A 1 99 ? 12.445 5.521 -23.617 1.00 90.94 99 ALA A N 1
ATOM 799 C CA . ALA A 1 99 ? 12.981 6.864 -23.369 1.00 90.94 99 ALA A CA 1
ATOM 800 C C . ALA A 1 99 ? 13.958 7.351 -24.463 1.00 90.94 99 ALA A C 1
ATOM 802 O O . ALA A 1 99 ? 14.026 8.550 -24.726 1.00 90.94 99 ALA A O 1
ATOM 803 N N . MET A 1 100 ? 14.685 6.432 -25.113 1.00 95.56 100 MET A N 1
ATOM 804 C CA . MET A 1 100 ? 15.679 6.753 -26.156 1.00 95.56 100 MET A CA 1
ATOM 805 C C . MET A 1 100 ? 15.054 6.870 -27.552 1.00 95.56 100 MET A C 1
ATOM 807 O O . MET A 1 100 ? 15.432 7.720 -28.358 1.00 95.56 100 MET A O 1
ATOM 811 N N . HIS A 1 101 ? 14.051 6.036 -27.827 1.00 95.19 101 HIS A N 1
ATOM 812 C CA . HIS A 1 101 ? 13.321 5.979 -29.091 1.00 95.19 101 HIS A CA 1
ATOM 813 C C . HIS A 1 101 ? 11.811 6.007 -28.808 1.00 95.19 101 HIS A C 1
ATOM 815 O O . HIS A 1 101 ? 11.160 4.958 -28.783 1.00 95.19 101 HIS A O 1
ATOM 821 N N . PRO A 1 102 ? 11.228 7.205 -28.614 1.00 94.12 102 PRO A N 1
ATOM 822 C CA . PRO A 1 102 ? 9.822 7.374 -28.243 1.00 94.12 102 PRO A CA 1
ATOM 823 C C . PRO A 1 102 ? 8.830 6.632 -29.147 1.00 94.12 102 PRO A C 1
ATOM 825 O O . PRO A 1 102 ? 7.807 6.160 -28.667 1.00 94.12 102 PRO A O 1
ATOM 828 N N . TYR A 1 103 ? 9.154 6.471 -30.432 1.00 93.19 103 TYR A N 1
ATOM 829 C CA . TYR A 1 103 ? 8.301 5.817 -31.431 1.00 93.19 103 TYR A CA 1
ATOM 830 C C . TYR A 1 103 ? 8.858 4.468 -31.923 1.00 93.19 103 TYR A C 1
ATOM 832 O O . TYR A 1 103 ? 8.428 3.964 -32.957 1.00 93.19 103 TYR A O 1
ATOM 840 N N . GLY A 1 104 ? 9.826 3.894 -31.202 1.00 91.75 104 GLY A N 1
ATOM 841 C CA . GLY A 1 104 ? 10.550 2.689 -31.608 1.00 91.75 104 GLY A CA 1
ATOM 842 C C . GLY A 1 104 ? 11.731 2.978 -32.543 1.00 91.75 104 GLY A C 1
ATOM 843 O O . GLY A 1 104 ? 11.854 4.059 -33.119 1.00 91.75 104 GLY A O 1
ATOM 844 N N . VAL A 1 105 ? 12.641 2.005 -32.661 1.00 92.06 105 VAL A N 1
ATOM 845 C CA . VAL A 1 105 ? 13.903 2.152 -33.415 1.00 92.06 105 VAL A CA 1
ATOM 846 C C . VAL A 1 105 ? 13.746 1.894 -34.922 1.00 92.06 105 VAL A C 1
ATOM 848 O O . VAL A 1 105 ? 14.557 2.357 -35.718 1.00 92.06 105 VAL A O 1
ATOM 851 N N . GLY A 1 106 ? 12.710 1.158 -35.342 1.00 86.69 106 GLY A N 1
ATOM 852 C CA . GLY A 1 106 ? 12.456 0.816 -36.753 1.00 86.69 106 GLY A CA 1
ATOM 853 C C . GLY A 1 106 ? 13.503 -0.101 -37.411 1.00 86.69 106 GLY A C 1
ATOM 854 O O . GLY A 1 106 ? 13.361 -0.458 -38.578 1.00 86.69 106 GLY A O 1
ATOM 855 N N . LEU A 1 107 ? 14.543 -0.483 -36.672 1.00 88.81 107 LEU A N 1
ATOM 856 C CA . LEU A 1 107 ? 15.584 -1.433 -37.050 1.00 88.81 107 LEU A CA 1
ATOM 857 C C . LEU A 1 107 ? 15.342 -2.783 -36.363 1.00 88.81 107 LEU A C 1
ATOM 859 O O . LEU A 1 107 ? 14.601 -2.868 -35.384 1.00 88.81 107 LEU A O 1
ATOM 863 N N . GLU A 1 108 ? 16.013 -3.834 -36.841 1.00 89.81 108 GLU A N 1
ATOM 864 C CA . GLU A 1 108 ? 15.975 -5.152 -36.187 1.00 89.81 108 GLU A CA 1
ATOM 865 C C . GLU A 1 108 ? 16.589 -5.126 -34.777 1.00 89.81 108 GLU A C 1
ATOM 867 O O . GLU A 1 108 ? 16.204 -5.919 -33.921 1.00 89.81 108 GLU A O 1
ATOM 872 N N . THR A 1 109 ? 17.522 -4.204 -34.518 1.00 92.62 109 THR A N 1
ATOM 873 C CA . THR A 1 109 ? 18.219 -4.061 -33.234 1.00 92.62 109 THR A CA 1
ATOM 874 C C . THR A 1 109 ? 18.213 -2.615 -32.741 1.00 92.62 109 THR A C 1
ATOM 876 O O . THR A 1 109 ? 18.182 -1.666 -33.527 1.00 92.62 109 THR A O 1
ATOM 879 N N . CYS A 1 110 ? 18.240 -2.443 -31.417 1.00 93.94 110 CYS A N 1
ATOM 880 C CA . CYS A 1 110 ? 18.294 -1.139 -30.762 1.00 93.94 110 CYS A CA 1
ATOM 881 C C . CYS A 1 110 ? 19.760 -0.753 -30.461 1.00 93.94 110 CYS A C 1
ATOM 883 O O . CYS A 1 110 ? 20.441 -1.514 -29.773 1.00 93.94 110 CYS A O 1
ATOM 885 N N . PRO A 1 111 ? 20.269 0.394 -30.956 1.00 94.75 111 PRO A N 1
ATOM 886 C CA . PRO A 1 111 ? 21.646 0.828 -30.708 1.00 94.75 111 PRO A CA 1
ATOM 887 C C . PRO A 1 111 ? 21.870 1.259 -29.254 1.00 94.75 111 PRO A C 1
ATOM 889 O O . PRO A 1 111 ? 22.962 1.066 -28.731 1.00 94.75 111 PRO A O 1
ATOM 892 N N . ASP A 1 112 ? 20.826 1.775 -28.604 1.00 95.31 112 ASP A N 1
ATOM 893 C CA . ASP A 1 112 ? 20.822 2.181 -27.197 1.00 95.31 112 ASP A CA 1
ATOM 894 C C . ASP A 1 112 ? 20.288 1.054 -26.289 1.00 95.31 112 ASP A C 1
ATOM 896 O O . ASP A 1 112 ? 19.670 1.308 -25.258 1.00 95.31 112 ASP A O 1
ATOM 900 N N . TRP A 1 113 ? 20.412 -0.213 -26.708 1.00 94.50 113 TRP A N 1
ATOM 901 C CA . TRP A 1 113 ? 19.949 -1.339 -25.898 1.00 94.50 113 TRP A CA 1
ATOM 902 C C . TRP A 1 113 ? 20.886 -1.552 -24.714 1.00 94.50 113 TRP A C 1
ATOM 904 O O . TRP A 1 113 ? 22.079 -1.802 -24.883 1.00 94.50 113 TRP A O 1
ATOM 914 N N . GLU A 1 114 ? 20.321 -1.520 -23.515 1.00 93.06 114 GLU A N 1
ATOM 915 C CA . GLU A 1 114 ? 21.023 -1.811 -22.271 1.00 93.06 114 GLU A CA 1
ATOM 916 C C . GLU A 1 114 ? 20.147 -2.735 -21.415 1.00 93.06 114 GLU A C 1
ATOM 918 O O . GLU A 1 114 ? 18.923 -2.715 -21.533 1.00 93.06 114 GLU A O 1
ATOM 923 N N . THR A 1 115 ? 20.749 -3.556 -20.555 1.00 86.50 115 THR A N 1
ATOM 924 C CA . THR A 1 115 ? 20.031 -4.561 -19.754 1.00 86.50 115 THR A CA 1
ATOM 925 C C . THR A 1 115 ? 20.337 -4.426 -18.271 1.00 86.50 115 THR A C 1
ATOM 927 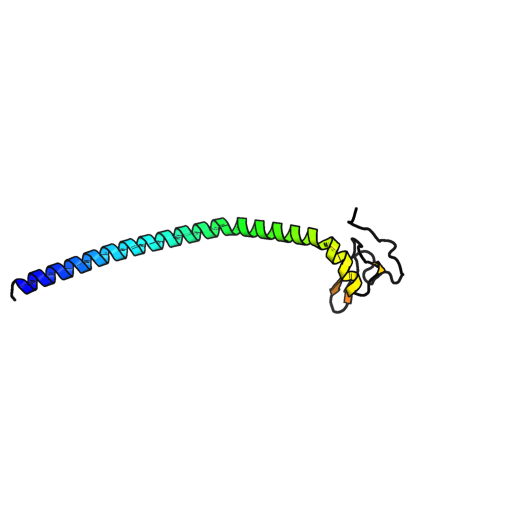O O . THR A 1 115 ? 21.479 -4.183 -17.888 1.00 86.50 115 THR A O 1
ATOM 930 N N . PHE A 1 116 ? 19.318 -4.651 -17.437 1.00 74.81 116 PHE A N 1
ATOM 931 C CA . PHE A 1 116 ? 19.487 -4.848 -15.993 1.00 74.81 116 PHE A CA 1
ATOM 932 C C . PHE A 1 116 ? 19.877 -6.289 -15.629 1.00 74.81 116 PHE A C 1
ATOM 934 O O . PHE A 1 116 ? 20.289 -6.549 -14.499 1.00 74.81 116 PHE A O 1
ATOM 941 N N . TRP A 1 117 ? 19.729 -7.235 -16.562 1.00 73.38 117 TRP A N 1
ATOM 942 C CA . TRP A 1 117 ? 20.163 -8.619 -16.394 1.00 73.38 117 TRP A CA 1
ATOM 943 C C . TRP A 1 117 ? 21.695 -8.682 -16.479 1.00 73.38 117 TRP A C 1
ATOM 945 O O . TRP A 1 117 ? 22.251 -8.507 -17.564 1.00 73.38 117 TRP A O 1
ATOM 955 N N . VAL A 1 118 ? 22.355 -8.895 -15.336 1.00 58.06 118 VAL A N 1
ATOM 956 C CA . VAL A 1 118 ? 23.796 -9.197 -15.219 1.00 58.06 118 VAL A CA 1
ATOM 957 C C . VAL A 1 118 ? 24.013 -10.703 -15.242 1.00 58.06 118 VAL A C 1
ATOM 959 O O . VAL A 1 118 ? 23.224 -11.410 -14.574 1.00 58.06 118 VAL A O 1
#

Sequence (118 aa):
MNDWWKQFNGLVVETILAWDEQSQAWSQQFDRWDAELDQTLLELEVPLAETAAWVEGTLIALMQPLTQTLDPLVMEQPACVGCQHYHGQVYNDQIFVCAMHPYGVGLETCPDWETFWV